Protein AF-A0A4R3MEB7-F1 (afdb_monomer)

Sequence (52 aa):
MSIGTILLIILILLLIGAVPAWPYSRGWGYGPGGIVGVLLIIVLVLLLMGRL

InterPro domains:
  IPR021738 Protein of unknown function DUF3309 [PF11752] (3-52)

Secondary structure (DSSP, 8-state):
--HHHHHHHHHHHHHHHHSTTSTTGGG-TTSHHHHHHHHHHHHHHHHHTT--

Organism: NCBI:txid747076

Radius of gyration: 12.39 Å; Cα contacts (8 Å, |Δi|>4): 33; chains: 1; bounding box: 33×14×32 Å

Solvent-accessible surface area (backbone atoms only — not comparable to full-atom values): 3035 Å² total; per-residue (Å²): 133,57,71,55,59,53,55,52,52,54,48,52,54,52,49,63,60,37,40,63,85,41,87,82,28,58,80,38,76,73,44,71,39,42,58,48,51,52,51,47,53,53,53,51,52,35,49,76,69,69,74,93

Mean predicted aligned error: 7.29 Å

Structure (mmCIF, N/CA/C/O backbone):
data_AF-A0A4R3MEB7-F1
#
_entry.id   AF-A0A4R3MEB7-F1
#
loop_
_atom_site.group_PDB
_atom_site.id
_atom_site.type_symbol
_atom_site.label_atom_id
_atom_site.label_alt_id
_atom_site.label_comp_id
_atom_site.label_asym_id
_atom_site.label_entity_id
_atom_site.label_seq_id
_atom_site.pdbx_PDB_ins_code
_atom_site.Cartn_x
_atom_site.Cartn_y
_atom_site.Cartn_z
_atom_site.occupancy
_atom_site.B_iso_or_equiv
_atom_site.auth_seq_id
_atom_site.auth_comp_id
_atom_site.auth_asym_id
_atom_site.auth_atom_id
_atom_site.pdbx_PDB_model_num
ATOM 1 N N . MET A 1 1 ? -3.077 1.881 19.939 1.00 62.12 1 MET A N 1
ATOM 2 C CA . MET A 1 1 ? -3.334 1.682 18.495 1.00 62.12 1 MET A CA 1
ATOM 3 C C . MET A 1 1 ? -4.206 0.449 18.360 1.00 62.12 1 MET A C 1
ATOM 5 O O . MET A 1 1 ? -3.883 -0.535 19.015 1.00 62.12 1 MET A O 1
ATOM 9 N N . SER A 1 2 ? -5.309 0.492 17.610 1.00 83.12 2 SER A N 1
ATOM 10 C CA . SER 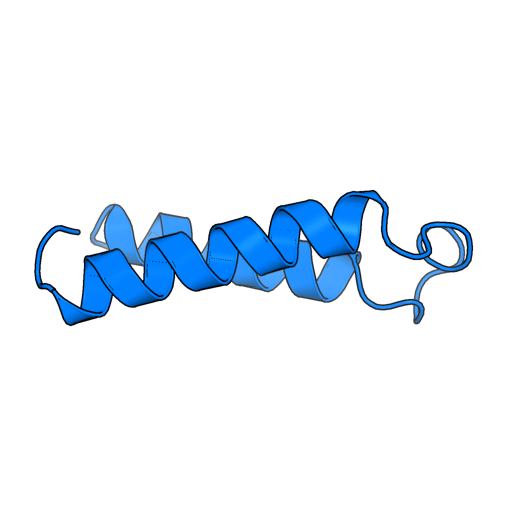A 1 2 ? -6.076 -0.732 17.350 1.00 83.12 2 SER A CA 1
ATOM 11 C C . SER A 1 2 ? -5.351 -1.575 16.294 1.00 83.12 2 SER A C 1
ATOM 13 O O . SER A 1 2 ? -4.631 -1.042 15.445 1.00 83.12 2 SER A O 1
ATOM 15 N N . ILE A 1 3 ? -5.513 -2.896 16.360 1.00 86.69 3 ILE A N 1
ATOM 16 C CA . ILE A 1 3 ? -4.936 -3.843 15.392 1.00 86.69 3 ILE A CA 1
ATOM 17 C C . ILE A 1 3 ? -5.365 -3.507 13.956 1.00 86.69 3 ILE A C 1
ATOM 19 O O . ILE A 1 3 ? -4.533 -3.558 13.051 1.00 86.69 3 ILE A O 1
ATOM 23 N N . GLY A 1 4 ? -6.606 -3.049 13.759 1.00 86.19 4 GLY A N 1
ATOM 24 C CA . GLY A 1 4 ? -7.091 -2.573 12.463 1.00 86.19 4 GLY A CA 1
ATOM 25 C C . GLY A 1 4 ? -6.288 -1.393 11.904 1.00 86.19 4 GLY A C 1
ATOM 26 O O . GLY A 1 4 ? -5.929 -1.396 10.728 1.00 86.19 4 GLY A O 1
ATOM 27 N N . THR A 1 5 ? -5.913 -0.417 12.741 1.00 86.25 5 THR A N 1
ATOM 28 C CA . THR A 1 5 ? -5.067 0.710 12.306 1.00 86.25 5 THR A CA 1
ATOM 29 C C . THR A 1 5 ? -3.671 0.248 11.888 1.00 86.25 5 THR A C 1
ATOM 31 O O . THR A 1 5 ? -3.141 0.730 10.890 1.00 86.25 5 THR A O 1
ATOM 34 N N . ILE A 1 6 ? -3.076 -0.702 12.617 1.00 89.69 6 ILE A N 1
ATOM 35 C CA . ILE A 1 6 ? -1.747 -1.249 12.292 1.00 89.69 6 ILE A CA 1
ATOM 36 C C . ILE A 1 6 ? -1.782 -1.969 10.939 1.00 89.69 6 ILE A C 1
ATOM 38 O O . ILE A 1 6 ? -0.907 -1.757 10.100 1.00 89.69 6 ILE A O 1
ATOM 42 N N . LEU A 1 7 ? -2.816 -2.777 10.704 1.00 84.69 7 LEU A N 1
ATOM 43 C CA . LEU A 1 7 ? -2.988 -3.533 9.466 1.00 84.69 7 LEU A CA 1
ATOM 44 C C . LEU A 1 7 ? -3.154 -2.606 8.251 1.00 84.69 7 LEU A C 1
ATOM 46 O O . LEU A 1 7 ? -2.558 -2.840 7.200 1.00 84.69 7 LEU A O 1
ATOM 50 N N . LEU A 1 8 ? -3.886 -1.505 8.426 1.00 83.94 8 LEU A N 1
ATOM 51 C CA . LEU A 1 8 ? -4.080 -0.481 7.401 1.00 83.94 8 LEU A CA 1
ATOM 52 C C . LEU A 1 8 ? -2.761 0.235 7.055 1.00 83.94 8 LEU A C 1
ATOM 54 O O . LEU A 1 8 ? -2.447 0.410 5.878 1.00 83.94 8 LEU A O 1
ATOM 58 N N . ILE A 1 9 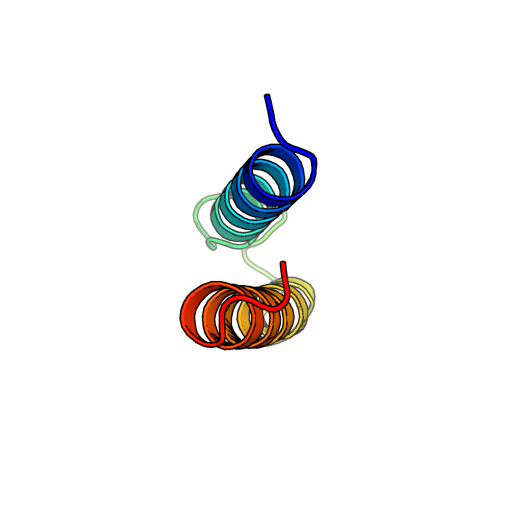? -1.946 0.576 8.059 1.00 88.56 9 ILE A N 1
ATOM 59 C CA . ILE A 1 9 ? -0.617 1.179 7.852 1.00 88.56 9 ILE A CA 1
ATOM 60 C C . ILE A 1 9 ? 0.302 0.236 7.062 1.00 88.56 9 ILE A C 1
ATOM 62 O O . ILE A 1 9 ? 0.939 0.666 6.100 1.00 88.56 9 ILE A O 1
ATOM 66 N N . ILE A 1 10 ? 0.354 -1.049 7.429 1.00 88.06 10 ILE A N 1
ATOM 67 C CA . ILE A 1 10 ? 1.178 -2.053 6.733 1.00 88.06 10 ILE A CA 1
ATOM 68 C C . ILE A 1 10 ? 0.779 -2.155 5.259 1.00 88.06 10 ILE A C 1
ATOM 70 O O . ILE A 1 10 ? 1.640 -2.196 4.378 1.00 88.06 10 ILE A O 1
ATOM 74 N N . LEU A 1 11 ? -0.522 -2.149 4.977 1.00 82.56 11 LEU A N 1
ATOM 75 C CA . LEU A 1 11 ? -1.022 -2.209 3.612 1.00 82.56 11 LEU A CA 1
ATOM 76 C C . LEU A 1 11 ? -0.650 -0.981 2.778 1.00 82.56 11 LEU A C 1
ATOM 78 O O . LEU A 1 11 ? -0.275 -1.124 1.615 1.00 82.56 11 LEU A O 1
ATOM 82 N N . ILE A 1 12 ? -0.703 0.214 3.368 1.00 85.00 12 ILE A N 1
ATOM 83 C CA . ILE A 1 12 ? -0.258 1.440 2.695 1.00 85.00 12 ILE A CA 1
ATOM 84 C C . ILE A 1 12 ? 1.236 1.352 2.354 1.00 85.00 12 ILE A C 1
ATOM 86 O O . ILE A 1 12 ? 1.629 1.68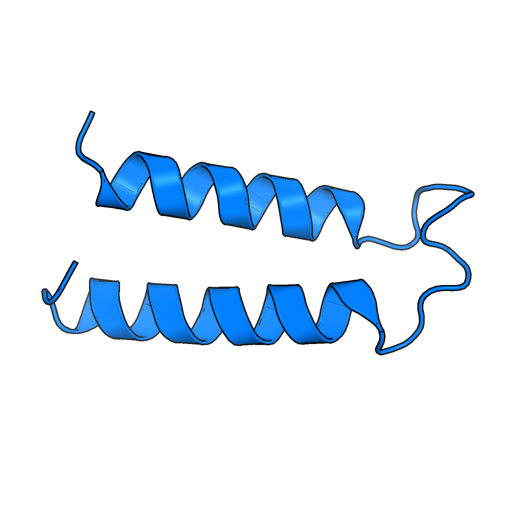5 1.237 1.00 85.00 12 ILE A O 1
ATOM 90 N N . LEU A 1 13 ? 2.071 0.859 3.272 1.00 87.31 13 LEU A N 1
ATOM 91 C CA . LEU A 1 13 ? 3.506 0.686 3.021 1.00 87.31 13 LEU A CA 1
ATOM 92 C C . LEU A 1 13 ? 3.778 -0.316 1.890 1.00 87.31 13 LEU A C 1
ATOM 94 O O . LEU A 1 13 ? 4.626 -0.060 1.033 1.00 87.31 13 LEU A O 1
ATOM 98 N N . LEU A 1 14 ? 3.027 -1.419 1.841 1.00 84.12 14 LEU A N 1
ATOM 99 C CA . LEU A 1 14 ? 3.112 -2.388 0.746 1.00 84.12 14 LEU A CA 1
ATOM 100 C C . LEU A 1 14 ? 2.714 -1.774 -0.604 1.00 84.12 14 LEU A C 1
ATOM 102 O O . LEU A 1 14 ? 3.364 -2.057 -1.610 1.00 84.12 14 LEU A O 1
ATOM 106 N N . LEU A 1 15 ? 1.699 -0.903 -0.641 1.00 82.50 15 LEU A N 1
ATOM 107 C CA . LEU A 1 15 ? 1.315 -0.194 -1.867 1.00 82.50 15 LEU A CA 1
ATOM 108 C C . LEU A 1 15 ? 2.410 0.753 -2.347 1.00 82.50 15 LEU A C 1
ATOM 110 O O . LEU A 1 15 ? 2.702 0.776 -3.539 1.00 82.50 15 LEU A O 1
ATOM 114 N N . ILE A 1 16 ? 3.053 1.486 -1.436 1.00 84.25 16 ILE A N 1
ATOM 115 C CA . ILE A 1 16 ? 4.177 2.375 -1.766 1.00 84.25 16 ILE A CA 1
ATOM 116 C C . ILE A 1 16 ? 5.354 1.576 -2.348 1.00 84.25 16 ILE A C 1
ATOM 118 O O . ILE A 1 16 ? 5.978 2.019 -3.315 1.00 84.25 16 ILE A O 1
ATOM 122 N N . GLY A 1 17 ? 5.640 0.388 -1.803 1.00 81.06 17 GLY A N 1
ATOM 123 C CA . GLY A 1 17 ? 6.655 -0.520 -2.350 1.00 81.06 17 GLY A CA 1
ATOM 124 C C . GLY A 1 17 ? 6.282 -1.105 -3.718 1.00 81.06 17 GLY A C 1
ATOM 125 O O . GLY A 1 17 ? 7.152 -1.365 -4.547 1.00 81.06 17 GLY A O 1
ATOM 126 N N . ALA A 1 18 ? 4.986 -1.260 -3.991 1.00 80.88 18 ALA A N 1
ATOM 127 C CA . ALA A 1 18 ? 4.485 -1.752 -5.269 1.00 80.88 18 ALA A CA 1
ATOM 128 C C . ALA A 1 18 ? 4.491 -0.701 -6.394 1.00 80.88 18 ALA A C 1
ATOM 130 O O . ALA A 1 18 ? 4.424 -1.077 -7.565 1.00 80.88 18 ALA A O 1
ATOM 131 N N . VAL A 1 19 ? 4.591 0.599 -6.083 1.00 81.38 19 VAL A N 1
ATOM 132 C CA . VAL A 1 19 ? 4.693 1.656 -7.104 1.00 81.38 19 VAL A CA 1
ATOM 133 C C . VAL A 1 19 ? 5.968 1.437 -7.931 1.00 81.38 19 VAL A C 1
ATOM 135 O O . VAL A 1 19 ? 7.045 1.295 -7.343 1.00 81.38 19 VAL A O 1
ATOM 138 N N . PRO A 1 20 ? 5.918 1.476 -9.279 1.00 71.88 20 PRO A N 1
ATOM 139 C CA . PRO A 1 20 ? 7.081 1.290 -10.157 1.00 71.88 20 PRO A CA 1
ATOM 140 C C . PRO A 1 20 ? 8.054 2.491 -10.153 1.00 71.88 20 PRO A C 1
ATOM 142 O O . PRO A 1 20 ? 8.713 2.777 -11.150 1.00 71.88 20 PRO A O 1
ATOM 145 N N . ALA A 1 21 ? 8.160 3.202 -9.028 1.00 81.06 21 ALA A N 1
ATOM 146 C CA . ALA A 1 21 ? 9.180 4.211 -8.763 1.00 81.06 21 ALA A CA 1
ATOM 147 C C . ALA A 1 21 ? 10.525 3.574 -8.363 1.00 81.06 21 ALA A C 1
ATOM 149 O O . ALA A 1 21 ? 11.574 4.204 -8.500 1.00 81.06 21 ALA A O 1
ATOM 150 N N . TRP A 1 22 ? 10.517 2.316 -7.903 1.00 81.31 22 TRP A N 1
ATOM 151 C CA . TRP A 1 22 ? 11.712 1.611 -7.447 1.00 81.31 22 TRP A CA 1
ATOM 152 C C . TRP A 1 22 ? 12.277 0.680 -8.532 1.00 81.31 22 TRP A C 1
ATOM 154 O O . TRP A 1 22 ? 11.516 0.009 -9.230 1.00 81.31 22 TRP A O 1
ATOM 164 N N . PRO A 1 23 ? 13.613 0.554 -8.666 1.00 75.94 23 PRO A N 1
ATOM 165 C CA . PRO A 1 23 ? 14.231 -0.345 -9.642 1.00 75.94 23 PRO A CA 1
ATOM 166 C C . PRO A 1 23 ? 13.772 -1.801 -9.564 1.00 75.94 23 PRO A C 1
ATOM 168 O O . PRO A 1 23 ? 13.678 -2.455 -10.598 1.00 75.94 23 PRO A O 1
ATOM 171 N N . TYR A 1 24 ? 13.452 -2.283 -8.361 1.00 74.69 24 TYR A N 1
ATOM 172 C CA . TYR A 1 24 ? 12.983 -3.648 -8.140 1.00 74.69 24 TYR A CA 1
ATOM 173 C C . TYR A 1 24 ? 11.503 -3.840 -8.507 1.00 74.69 24 TYR A C 1
ATOM 175 O O . TYR A 1 24 ? 11.136 -4.924 -8.950 1.00 74.69 24 TYR A O 1
ATOM 183 N N . SER A 1 25 ? 10.661 -2.809 -8.353 1.00 70.50 25 SER A N 1
ATOM 184 C CA . SER A 1 25 ? 9.214 -2.884 -8.602 1.00 70.50 25 SER A CA 1
ATOM 185 C C . SER A 1 25 ? 8.845 -2.608 -10.063 1.00 70.50 25 SER A C 1
ATOM 187 O O . SER A 1 25 ? 7.751 -2.950 -10.505 1.00 70.50 25 SER A O 1
ATOM 189 N N . ARG A 1 26 ? 9.775 -2.061 -10.861 1.00 73.38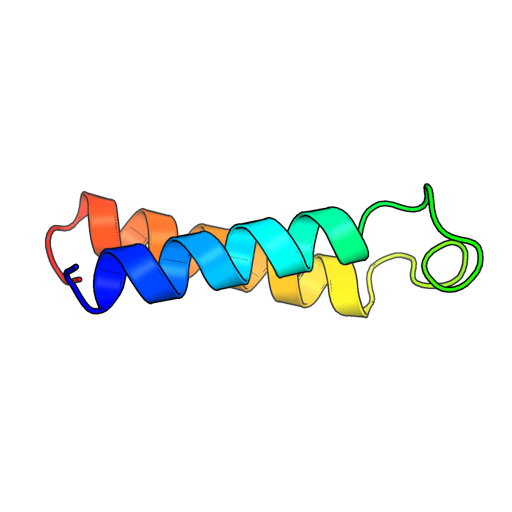 26 ARG A N 1
ATOM 190 C CA . ARG A 1 26 ? 9.580 -1.771 -12.295 1.00 73.38 26 ARG A CA 1
ATOM 191 C C . ARG A 1 26 ? 9.221 -2.992 -13.156 1.00 73.38 26 ARG A C 1
ATOM 193 O O . ARG A 1 26 ? 8.565 -2.822 -14.176 1.00 73.38 26 ARG A O 1
ATOM 200 N N . GLY A 1 27 ? 9.624 -4.203 -12.764 1.00 75.50 27 GLY A N 1
ATOM 201 C CA . GLY A 1 27 ? 9.318 -5.446 -13.492 1.00 75.50 27 GLY A CA 1
ATOM 202 C C . GLY A 1 27 ? 8.067 -6.184 -13.006 1.00 75.50 27 GLY A C 1
ATOM 203 O O . GLY A 1 27 ? 7.777 -7.270 -13.497 1.00 75.50 27 GLY A O 1
ATOM 204 N N . TRP A 1 28 ? 7.353 -5.648 -12.012 1.00 74.56 28 TRP A N 1
ATOM 205 C CA . TRP A 1 28 ? 6.317 -6.403 -11.303 1.00 74.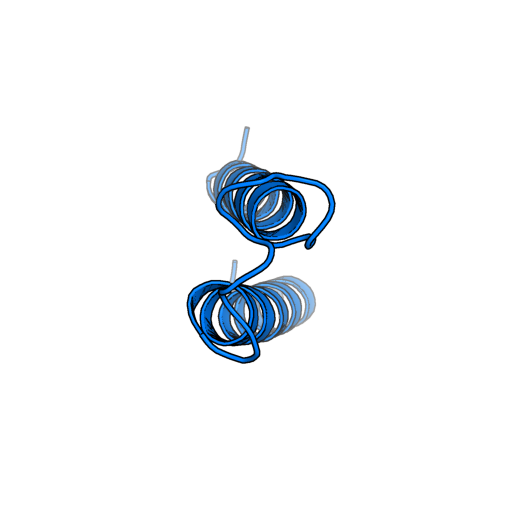56 28 TRP A CA 1
ATOM 206 C C . TRP A 1 28 ? 4.996 -6.524 -12.065 1.00 74.56 28 TRP A C 1
ATOM 208 O O . TRP A 1 28 ? 4.274 -7.491 -11.836 1.00 74.56 28 TRP A O 1
ATOM 218 N N . GLY A 1 29 ? 4.671 -5.604 -12.981 1.00 72.06 29 GLY A N 1
ATOM 219 C CA . GLY A 1 29 ? 3.407 -5.642 -13.731 1.00 72.06 29 GLY A CA 1
ATOM 220 C C . GLY A 1 29 ? 2.186 -5.775 -12.804 1.00 72.06 29 GLY A C 1
ATOM 221 O O . GLY A 1 29 ? 2.067 -5.042 -11.827 1.00 72.06 29 GLY A O 1
ATOM 222 N N . TYR A 1 30 ? 1.308 -6.751 -13.071 1.00 64.19 30 TYR A N 1
ATOM 223 C CA . TYR A 1 30 ? 0.167 -7.118 -12.208 1.00 64.19 30 TYR A CA 1
ATOM 224 C C . TYR A 1 30 ? 0.529 -8.021 -11.014 1.00 64.19 30 TYR A C 1
ATOM 226 O O . TYR A 1 30 ? -0.372 -8.486 -10.324 1.00 64.19 30 TYR A O 1
ATOM 234 N N . GLY A 1 31 ? 1.813 -8.311 -10.793 1.00 76.00 31 GLY A N 1
ATOM 235 C CA . GLY A 1 31 ? 2.312 -9.252 -9.791 1.00 76.00 31 GLY A CA 1
ATOM 236 C C . GLY A 1 31 ? 2.094 -8.773 -8.346 1.00 76.00 31 GLY A C 1
ATOM 237 O O . GLY A 1 31 ? 0.955 -8.555 -7.939 1.00 76.00 31 GLY A O 1
ATOM 238 N N . PRO A 1 32 ? 3.138 -8.597 -7.516 1.00 71.25 32 PRO A N 1
ATOM 239 C CA . PRO A 1 32 ? 2.953 -8.278 -6.096 1.00 71.25 32 PRO A CA 1
ATOM 240 C C . PRO A 1 32 ? 2.032 -7.071 -5.839 1.00 71.25 32 PRO A C 1
ATOM 242 O O . PRO A 1 32 ? 1.241 -7.094 -4.901 1.00 71.25 32 PRO A O 1
ATOM 245 N N . GLY A 1 33 ? 2.053 -6.055 -6.711 1.00 72.88 33 GLY A N 1
ATOM 246 C CA . GLY A 1 33 ? 1.171 -4.888 -6.606 1.00 72.88 33 GLY A CA 1
ATOM 247 C C . GLY A 1 33 ? -0.320 -5.183 -6.794 1.00 72.88 33 GLY A C 1
ATOM 248 O O . GLY A 1 33 ? -1.142 -4.574 -6.112 1.00 72.88 33 GLY A O 1
ATOM 249 N N . GLY A 1 34 ? -0.685 -6.142 -7.650 1.00 76.62 34 GLY A N 1
ATOM 250 C CA . GLY A 1 34 ? -2.081 -6.544 -7.844 1.00 76.62 34 GLY A CA 1
ATOM 251 C C . GLY A 1 34 ? -2.646 -7.248 -6.611 1.00 76.62 34 GLY A C 1
ATOM 252 O O . GLY A 1 34 ? -3.732 -6.910 -6.146 1.00 76.62 34 GLY A O 1
ATOM 253 N N . ILE A 1 35 ? -1.869 -8.163 -6.024 1.00 81.81 35 ILE A N 1
ATOM 254 C CA . ILE A 1 35 ? -2.244 -8.876 -4.791 1.00 81.81 35 ILE A CA 1
ATOM 255 C C . ILE A 1 35 ? -2.400 -7.890 -3.627 1.00 81.81 35 ILE A C 1
ATOM 257 O O . ILE A 1 35 ? -3.395 -7.937 -2.904 1.00 81.81 35 ILE A O 1
ATOM 261 N N . VAL A 1 36 ? -1.454 -6.961 -3.471 1.00 78.31 36 VAL A N 1
ATOM 262 C CA . VAL A 1 36 ? -1.516 -5.926 -2.427 1.00 78.31 36 VAL A CA 1
ATOM 263 C C . VAL A 1 36 ? -2.721 -4.998 -2.632 1.00 78.31 36 VAL A C 1
ATOM 265 O O . VAL A 1 36 ? -3.418 -4.687 -1.667 1.00 78.31 36 VAL A O 1
ATOM 268 N N . GLY A 1 37 ? -3.015 -4.596 -3.871 1.00 80.12 37 GLY A N 1
ATOM 269 C CA . GLY A 1 37 ? -4.195 -3.789 -4.192 1.00 80.12 37 GLY A 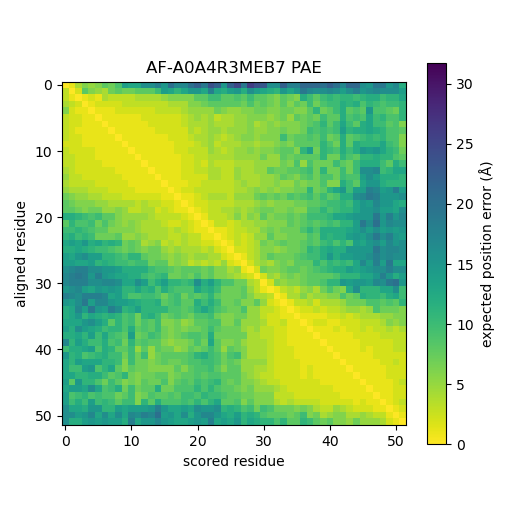CA 1
ATOM 270 C C . GLY A 1 37 ? -5.510 -4.493 -3.850 1.00 80.12 37 GLY A C 1
ATOM 271 O O . GLY A 1 37 ? -6.390 -3.893 -3.235 1.00 80.12 37 GLY A O 1
ATOM 272 N N . VAL A 1 38 ? -5.629 -5.784 -4.173 1.00 85.88 38 VAL A N 1
ATOM 273 C CA . VAL A 1 38 ? -6.807 -6.594 -3.819 1.00 85.88 38 VAL A CA 1
ATOM 274 C C . VAL A 1 38 ? -6.963 -6.706 -2.300 1.00 85.88 38 VAL A C 1
ATOM 276 O O . VAL A 1 38 ? -8.065 -6.514 -1.784 1.00 85.88 38 VAL A O 1
ATOM 279 N N . LEU A 1 39 ? -5.871 -6.943 -1.568 1.00 85.38 39 LEU A N 1
ATOM 280 C CA . LEU A 1 39 ? -5.895 -6.980 -0.102 1.00 85.38 39 LEU A CA 1
ATOM 281 C C . LEU A 1 39 ? -6.341 -5.639 0.502 1.00 85.38 39 LEU A C 1
ATOM 283 O O . LEU A 1 39 ? -7.117 -5.640 1.457 1.00 85.38 39 LEU A O 1
ATOM 287 N N . LEU A 1 40 ? -5.924 -4.503 -0.070 1.00 84.38 40 LEU A N 1
ATOM 288 C CA . LEU A 1 40 ? -6.382 -3.172 0.359 1.00 84.38 40 LEU A CA 1
ATOM 289 C C . LEU A 1 40 ? -7.877 -2.994 0.213 1.00 84.38 40 LEU A C 1
ATOM 291 O O .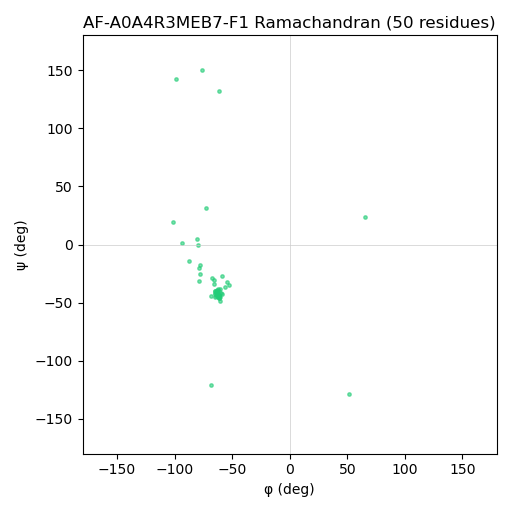 LEU A 1 40 ? -8.527 -2.514 1.143 1.00 84.38 40 LEU A O 1
ATOM 295 N 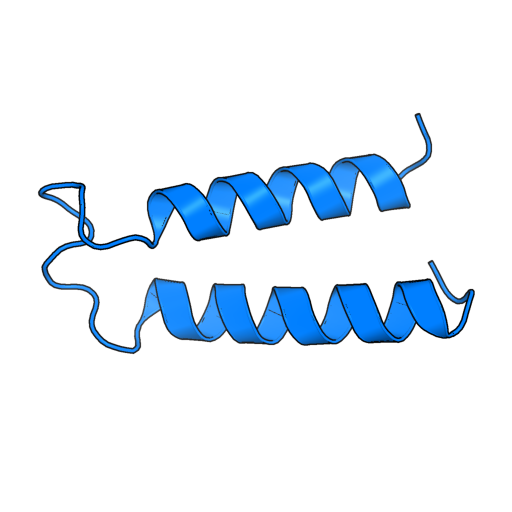N . ILE A 1 41 ? -8.424 -3.416 -0.919 1.00 88.81 41 ILE A N 1
ATOM 296 C CA . ILE A 1 41 ? -9.860 -3.335 -1.157 1.00 88.81 41 ILE A CA 1
ATOM 297 C C . ILE A 1 41 ? -10.614 -4.178 -0.118 1.00 88.81 41 ILE A C 1
ATOM 299 O O . ILE A 1 41 ? -11.577 -3.689 0.468 1.00 88.81 41 ILE A O 1
ATOM 303 N N . ILE A 1 42 ? -10.151 -5.398 0.180 1.00 91.88 42 ILE A N 1
ATOM 304 C CA . ILE A 1 42 ? -10.777 -6.273 1.188 1.00 91.88 42 ILE A CA 1
ATOM 305 C C . ILE A 1 42 ? -10.772 -5.618 2.575 1.00 91.88 42 ILE A C 1
ATOM 307 O O . ILE A 1 42 ? -11.811 -5.560 3.235 1.00 91.88 42 ILE A O 1
ATOM 311 N N . VAL A 1 43 ? -9.624 -5.097 3.017 1.00 87.31 43 VAL A N 1
ATOM 312 C CA . VAL A 1 43 ? -9.494 -4.455 4.336 1.00 87.31 43 VAL A CA 1
ATOM 313 C C . VAL A 1 43 ? -10.369 -3.206 4.432 1.00 87.31 43 VAL A C 1
ATOM 315 O O . VAL A 1 43 ? -11.037 -3.010 5.446 1.00 87.31 43 VAL A O 1
ATOM 318 N N . LEU A 1 44 ? -10.419 -2.388 3.376 1.00 88.62 44 LEU A N 1
ATOM 319 C CA . LEU A 1 44 ? -11.289 -1.211 3.319 1.00 88.62 44 LEU A CA 1
ATOM 320 C C . LEU A 1 44 ? -12.767 -1.589 3.430 1.00 88.62 44 LEU A C 1
ATOM 322 O O . LEU A 1 44 ? -13.492 -0.964 4.198 1.00 88.62 44 LEU A O 1
ATOM 326 N N . VAL A 1 45 ? -13.213 -2.630 2.723 1.00 93.69 45 VAL A N 1
ATOM 327 C CA . VAL A 1 45 ? -14.599 -3.114 2.816 1.00 93.69 45 VAL A CA 1
ATOM 328 C C . VAL A 1 45 ? -14.920 -3.585 4.236 1.00 93.69 45 VAL A C 1
ATOM 330 O O . VAL A 1 45 ? -15.943 -3.191 4.793 1.00 93.69 45 VAL A O 1
ATOM 333 N N . LEU A 1 46 ? -14.039 -4.373 4.857 1.00 87.94 46 LEU A N 1
ATOM 334 C CA . LEU A 1 46 ? -14.240 -4.860 6.226 1.00 87.94 46 LEU A CA 1
ATOM 335 C C . LEU A 1 46 ? -14.285 -3.721 7.255 1.00 87.94 46 LEU A C 1
ATOM 337 O O . LEU A 1 46 ? -15.125 -3.747 8.157 1.00 87.94 46 LEU A O 1
ATOM 341 N N . LEU A 1 47 ? -13.431 -2.709 7.091 1.00 88.94 47 LEU A N 1
ATOM 342 C CA . LEU A 1 47 ? -13.413 -1.516 7.934 1.00 88.94 47 LEU A CA 1
ATOM 343 C C . LEU A 1 47 ? -14.710 -0.706 7.790 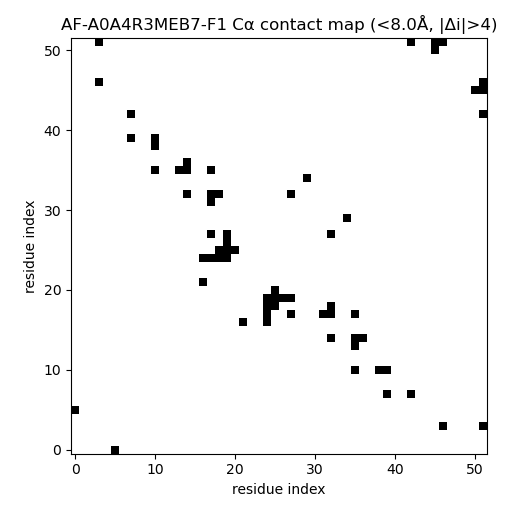1.00 88.94 47 LEU A C 1
ATOM 345 O O . LEU A 1 47 ? -15.313 -0.330 8.793 1.00 88.94 47 LEU A O 1
ATOM 349 N N . LEU A 1 48 ? -15.181 -0.491 6.558 1.00 88.88 48 LEU A N 1
ATOM 350 C CA . LEU A 1 48 ? -16.436 0.220 6.286 1.00 88.88 48 LEU A CA 1
ATOM 351 C C . LEU A 1 48 ? -17.668 -0.539 6.800 1.00 88.88 48 LEU A C 1
ATOM 353 O O . LEU A 1 48 ? -18.648 0.081 7.205 1.00 88.88 48 LEU A O 1
ATOM 357 N N . MET A 1 49 ? -17.614 -1.872 6.831 1.00 93.00 49 MET A N 1
ATOM 358 C CA . MET A 1 49 ? -18.653 -2.718 7.425 1.00 93.00 49 MET A CA 1
ATOM 359 C C . MET A 1 49 ? -18.571 -2.808 8.960 1.00 93.00 49 MET A C 1
ATOM 361 O O . MET A 1 49 ? -19.381 -3.517 9.560 1.00 93.00 49 MET A O 1
ATOM 365 N N . GLY A 1 50 ? -17.601 -2.142 9.601 1.00 86.75 50 GLY A N 1
ATOM 366 C CA . GLY A 1 50 ? -17.394 -2.184 11.053 1.00 86.75 50 GLY A CA 1
ATOM 367 C C . GLY A 1 50 ? -16.978 -3.561 11.578 1.00 86.75 50 GLY A C 1
ATOM 368 O O . GLY A 1 50 ? -17.226 -3.878 12.738 1.00 86.75 50 GLY A O 1
ATOM 369 N N . ARG A 1 51 ? -16.394 -4.407 10.721 1.00 80.88 51 ARG A N 1
ATOM 370 C CA . ARG A 1 51 ? -15.972 -5.778 11.059 1.00 80.88 51 ARG A CA 1
ATOM 371 C C . ARG A 1 51 ? -14.463 -5.898 11.309 1.00 80.88 51 ARG A C 1
ATOM 373 O O . ARG A 1 51 ? -13.931 -7.003 11.210 1.00 80.88 51 ARG A O 1
ATOM 380 N N . LEU A 1 52 ? -13.788 -4.778 11.584 1.00 72.44 52 LEU A N 1
ATOM 381 C CA . LEU A 1 52 ? -12.333 -4.671 11.737 1.00 72.44 52 LEU A CA 1
ATOM 382 C C . LEU A 1 52 ? -11.931 -4.046 13.078 1.00 72.44 52 LEU A C 1
ATOM 384 O O . LEU A 1 52 ? -12.655 -3.133 13.533 1.00 72.44 52 LEU A O 1
#

pLDDT: mean 81.64, std 7.06, range [62.12, 93.69]

Foldseek 3Di:
DDPLVVVLVVLVVQLVVCPCPDPVNVPQVCHSNVVSVVVNVVSVVCVVVVND